Protein AF-A0A198Z0U6-F1 (afdb_monomer_lite)

Sequence (84 aa):
MARSNRREAGRRRLAMRLPQMRKLIMAACDPLQLELFEAYQMAVEARDAVQRQRCNPNLVREYDETCFEIEQHVIRAIREPAFA

pLDDT: mean 89.33, std 10.8, range [43.22, 97.19]

Secondary structure (DSSP, 8-state):
-HHHHHHHHHHHHHHHH-GGGHHHHHH---HHHHHHHHHHHHHHHHHHHHHHTT--HHHHHHHHHHHHHHHHHHHHHHHS----

Structure (mmCIF, N/CA/C/O backbone):
data_AF-A0A198Z0U6-F1
#
_entry.id   AF-A0A198Z0U6-F1
#
loop_
_atom_site.group_PDB
_atom_site.id
_atom_site.type_symbol
_atom_site.label_atom_id
_atom_site.label_alt_id
_atom_site.label_comp_id
_atom_site.label_asym_id
_atom_site.label_entity_id
_atom_site.label_seq_id
_atom_site.pdbx_PDB_ins_code
_atom_site.Cartn_x
_atom_site.Cartn_y
_atom_site.Cartn_z
_atom_site.occupancy
_atom_site.B_iso_or_equiv
_atom_site.auth_seq_id
_atom_site.auth_comp_id
_atom_site.auth_asym_id
_atom_site.auth_atom_id
_atom_site.pdbx_PDB_model_num
ATOM 1 N N . MET A 1 1 ? 10.850 17.715 -1.903 1.00 60.75 1 MET A N 1
ATOM 2 C CA . MET A 1 1 ? 11.320 16.716 -0.910 1.00 60.75 1 MET A CA 1
ATOM 3 C C . MET A 1 1 ? 10.194 15.829 -0.368 1.00 60.75 1 MET A C 1
ATOM 5 O O . MET A 1 1 ? 10.360 14.618 -0.395 1.00 60.75 1 MET A O 1
ATOM 9 N N . ALA A 1 2 ? 9.034 16.370 0.034 1.00 67.62 2 ALA A N 1
ATOM 10 C CA . ALA A 1 2 ? 7.933 15.581 0.619 1.00 67.62 2 ALA A CA 1
ATOM 11 C C . ALA A 1 2 ? 7.412 14.417 -0.258 1.00 67.62 2 ALA A C 1
ATOM 13 O O . ALA A 1 2 ? 7.183 13.324 0.252 1.00 67.62 2 ALA A O 1
ATOM 14 N N . ARG A 1 3 ? 7.295 14.621 -1.581 1.00 73.44 3 ARG A N 1
ATOM 15 C CA . ARG A 1 3 ? 6.798 13.603 -2.528 1.00 73.44 3 ARG A CA 1
ATOM 16 C C . ARG A 1 3 ? 7.683 12.350 -2.588 1.00 73.44 3 ARG A C 1
ATOM 18 O O . ARG A 1 3 ? 7.198 11.232 -2.469 1.00 73.44 3 ARG A O 1
ATOM 25 N N . SER A 1 4 ? 8.997 12.552 -2.706 1.00 79.12 4 SER A N 1
ATOM 26 C CA . SER A 1 4 ? 9.983 11.460 -2.748 1.00 79.12 4 SER A CA 1
ATOM 27 C C . SER A 1 4 ? 10.008 10.666 -1.436 1.00 79.12 4 SER A C 1
ATOM 29 O O . SER A 1 4 ? 10.047 9.438 -1.448 1.00 79.12 4 SER A O 1
ATOM 31 N N . ASN A 1 5 ? 9.874 11.358 -0.298 1.00 89.88 5 ASN A N 1
ATOM 32 C CA . ASN A 1 5 ? 9.807 10.709 1.012 1.00 89.88 5 ASN A CA 1
ATOM 33 C C . ASN A 1 5 ? 8.568 9.817 1.154 1.00 89.88 5 ASN A C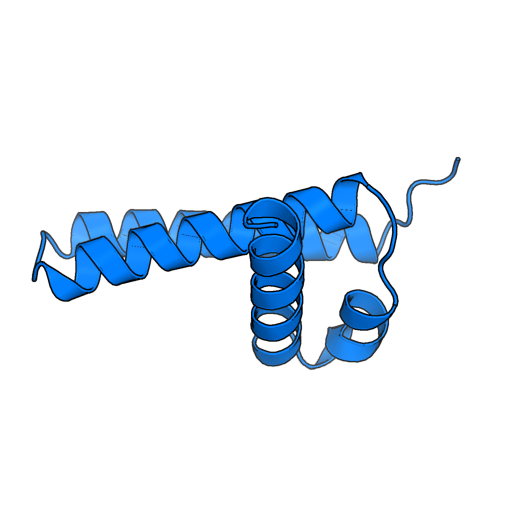 1
ATOM 35 O O . ASN A 1 5 ? 8.678 8.715 1.690 1.00 89.88 5 ASN A O 1
ATOM 39 N N . ARG A 1 6 ? 7.405 10.257 0.652 1.00 91.69 6 ARG A N 1
ATOM 40 C CA . ARG A 1 6 ? 6.180 9.444 0.684 1.00 91.69 6 ARG A CA 1
ATOM 41 C C . ARG A 1 6 ? 6.285 8.194 -0.180 1.00 91.69 6 ARG A C 1
ATOM 43 O O . ARG A 1 6 ? 5.903 7.124 0.279 1.00 91.69 6 ARG A O 1
ATOM 50 N N . ARG A 1 7 ? 6.856 8.309 -1.382 1.00 94.94 7 ARG A N 1
ATOM 51 C CA . ARG A 1 7 ? 7.112 7.161 -2.272 1.00 94.94 7 ARG A CA 1
ATOM 52 C C . ARG A 1 7 ? 7.948 6.091 -1.579 1.00 94.94 7 ARG A C 1
ATOM 54 O O . ARG A 1 7 ? 7.573 4.924 -1.554 1.00 94.94 7 ARG A O 1
ATOM 61 N N . GLU A 1 8 ? 9.053 6.498 -0.965 1.00 95.56 8 GLU A N 1
ATOM 62 C CA . GLU A 1 8 ? 9.960 5.574 -0.284 1.00 95.56 8 GLU A CA 1
ATOM 63 C C . GLU A 1 8 ? 9.343 4.984 0.998 1.00 95.56 8 GLU A C 1
ATOM 65 O O . GLU A 1 8 ? 9.500 3.794 1.277 1.00 95.56 8 GLU A O 1
ATOM 70 N N . ALA A 1 9 ? 8.582 5.776 1.759 1.00 96.06 9 ALA A N 1
ATOM 71 C CA . ALA A 1 9 ? 7.845 5.281 2.919 1.00 96.06 9 ALA A CA 1
ATOM 72 C C . ALA A 1 9 ? 6.786 4.238 2.519 1.00 96.06 9 ALA A C 1
ATOM 74 O O . ALA A 1 9 ? 6.744 3.152 3.105 1.00 96.06 9 ALA A O 1
ATOM 75 N N . GLY A 1 10 ? 5.997 4.526 1.480 1.00 96.50 10 GLY A N 1
ATOM 76 C CA . GLY A 1 10 ? 4.999 3.610 0.937 1.00 96.50 10 GLY A CA 1
ATOM 77 C C . GLY A 1 10 ? 5.624 2.321 0.423 1.00 96.50 10 GLY A C 1
ATOM 78 O O . GLY A 1 10 ? 5.178 1.236 0.793 1.00 96.50 10 GLY A O 1
ATOM 79 N N . ARG A 1 11 ? 6.734 2.424 -0.317 1.00 96.75 11 ARG A N 1
ATOM 80 C CA . ARG A 1 11 ? 7.516 1.274 -0.789 1.00 96.75 11 ARG A CA 1
ATOM 81 C C . ARG A 1 11 ? 7.940 0.363 0.366 1.00 96.75 11 ARG A C 1
ATOM 83 O O . ARG A 1 11 ? 7.734 -0.849 0.307 1.00 96.75 11 ARG A O 1
ATOM 90 N N . ARG A 1 12 ? 8.509 0.925 1.438 1.00 96.88 12 ARG A N 1
ATOM 91 C CA . ARG A 1 12 ? 8.930 0.148 2.620 1.00 96.88 12 ARG A CA 1
ATOM 92 C C . ARG A 1 12 ? 7.751 -0.518 3.315 1.00 96.88 12 ARG A C 1
ATOM 94 O O . ARG A 1 12 ? 7.847 -1.692 3.671 1.00 96.88 12 ARG A O 1
ATOM 101 N N . ARG A 1 13 ? 6.633 0.195 3.484 1.00 96.75 13 ARG A N 1
ATOM 102 C CA . ARG A 1 13 ? 5.421 -0.370 4.094 1.00 96.75 13 ARG A CA 1
ATOM 103 C C . ARG A 1 13 ? 4.853 -1.513 3.251 1.00 96.75 13 ARG A C 1
ATOM 105 O O . ARG A 1 13 ? 4.610 -2.584 3.800 1.00 96.75 13 ARG A O 1
ATOM 112 N N . LEU A 1 14 ? 4.734 -1.337 1.936 1.00 96.50 14 LEU A N 1
ATOM 113 C CA . LEU A 1 14 ? 4.280 -2.382 1.011 1.00 96.50 14 LEU A CA 1
ATOM 114 C C . LEU A 1 14 ? 5.198 -3.605 1.038 1.00 96.50 14 LEU A C 1
ATOM 116 O O . LEU A 1 14 ? 4.723 -4.732 1.087 1.00 96.50 14 LEU A O 1
ATOM 120 N N . ALA A 1 15 ? 6.513 -3.415 1.095 1.00 96.31 15 ALA A N 1
ATOM 121 C CA . ALA A 1 15 ? 7.474 -4.511 1.207 1.00 96.31 15 ALA A CA 1
ATOM 122 C C . ALA A 1 15 ? 7.419 -5.283 2.539 1.00 96.31 15 ALA A C 1
ATOM 124 O O . ALA A 1 15 ? 7.825 -6.451 2.601 1.00 96.31 15 ALA A O 1
ATOM 125 N N . MET A 1 16 ? 6.961 -4.643 3.615 1.00 96.19 16 MET A N 1
ATOM 126 C CA . MET A 1 16 ? 6.658 -5.327 4.874 1.00 96.19 16 MET A CA 1
ATOM 127 C C . MET A 1 16 ? 5.316 -6.057 4.794 1.00 96.19 16 MET A C 1
ATOM 129 O O . MET A 1 16 ? 5.219 -7.189 5.258 1.00 96.19 16 MET A O 1
ATOM 133 N N . ARG A 1 17 ? 4.315 -5.430 4.168 1.00 95.44 17 ARG A N 1
ATOM 134 C CA . ARG A 1 17 ? 2.952 -5.950 4.027 1.00 95.44 17 ARG A CA 1
ATOM 135 C C . ARG A 1 17 ? 2.850 -7.142 3.072 1.00 95.44 17 ARG A C 1
ATOM 137 O O . ARG A 1 17 ? 2.102 -8.076 3.342 1.00 95.44 17 ARG A O 1
ATOM 144 N N . LEU A 1 18 ? 3.633 -7.119 1.995 1.00 94.25 18 LEU A N 1
ATOM 145 C CA . LEU A 1 18 ? 3.669 -8.102 0.911 1.00 94.25 18 LEU A CA 1
ATOM 146 C C . LEU A 1 18 ? 5.068 -8.742 0.828 1.00 94.25 18 LEU A C 1
ATOM 148 O O . LEU A 1 18 ? 5.803 -8.521 -0.143 1.00 94.25 18 LEU A O 1
ATOM 152 N N . PRO A 1 19 ? 5.483 -9.530 1.838 1.00 93.88 19 PRO A N 1
ATOM 153 C CA . PRO A 1 19 ? 6.845 -10.058 1.923 1.00 93.88 19 PRO A CA 1
ATOM 154 C C . PRO A 1 19 ? 7.224 -10.918 0.710 1.00 93.88 19 PRO A C 1
ATOM 156 O O . PRO A 1 19 ? 8.359 -10.835 0.242 1.00 93.88 19 PRO A O 1
ATOM 159 N N . GLN A 1 20 ? 6.271 -11.663 0.141 1.00 92.88 20 GLN A N 1
ATOM 160 C CA . GLN A 1 20 ? 6.472 -12.471 -1.066 1.00 92.88 20 GLN A CA 1
ATOM 161 C C . GLN A 1 20 ? 6.878 -11.649 -2.302 1.00 92.88 20 GLN A C 1
ATOM 163 O O . GLN A 1 20 ? 7.540 -12.170 -3.194 1.00 92.88 20 GLN A O 1
ATOM 168 N N . MET A 1 21 ? 6.528 -10.360 -2.354 1.00 91.44 21 MET A N 1
ATOM 169 C CA . MET A 1 21 ? 6.837 -9.460 -3.473 1.00 91.44 21 MET A CA 1
ATOM 170 C C . MET A 1 21 ? 7.900 -8.419 -3.122 1.00 91.44 21 MET A C 1
ATOM 172 O O . MET A 1 21 ? 8.240 -7.584 -3.957 1.00 91.44 21 MET A O 1
ATOM 176 N N . ARG A 1 22 ? 8.478 -8.482 -1.914 1.00 94.12 22 ARG A N 1
ATOM 177 C CA . ARG A 1 22 ? 9.436 -7.496 -1.394 1.00 94.12 22 ARG A CA 1
ATOM 178 C C . ARG A 1 22 ? 10.556 -7.163 -2.375 1.00 94.12 22 ARG A C 1
ATOM 180 O O . ARG A 1 22 ? 10.853 -5.990 -2.565 1.00 94.12 22 ARG A O 1
ATOM 187 N N . LYS A 1 23 ? 11.174 -8.176 -2.993 1.00 93.88 23 LYS A N 1
ATOM 188 C CA . LYS A 1 23 ? 12.277 -7.969 -3.948 1.00 93.88 23 LYS A CA 1
ATOM 189 C C . LYS A 1 23 ? 11.830 -7.144 -5.159 1.00 93.88 23 LYS A C 1
ATOM 191 O O . LYS A 1 23 ? 12.533 -6.220 -5.544 1.00 93.88 23 LYS A O 1
ATOM 196 N N . LEU A 1 24 ? 10.650 -7.440 -5.701 1.00 93.69 24 LEU A N 1
ATOM 197 C CA . LEU A 1 24 ? 10.091 -6.726 -6.849 1.00 93.69 24 LEU A CA 1
ATOM 198 C C . LEU A 1 24 ? 9.663 -5.299 -6.471 1.00 93.69 24 LEU A C 1
ATOM 200 O O . LEU A 1 24 ? 9.988 -4.361 -7.183 1.00 93.69 24 LEU A O 1
ATOM 204 N N . ILE A 1 25 ? 9.030 -5.116 -5.306 1.00 94.62 25 ILE A N 1
ATOM 205 C CA . ILE A 1 25 ? 8.651 -3.792 -4.773 1.00 94.62 25 ILE A CA 1
ATOM 206 C C . ILE A 1 25 ? 9.885 -2.900 -4.558 1.00 94.62 25 ILE A C 1
ATOM 208 O O . ILE A 1 25 ? 9.839 -1.700 -4.818 1.00 94.62 25 ILE A O 1
ATOM 212 N N . MET A 1 26 ? 10.994 -3.471 -4.079 1.00 94.25 26 MET A N 1
ATOM 213 C CA . MET A 1 26 ? 12.243 -2.727 -3.884 1.00 94.25 26 MET A CA 1
ATOM 214 C C . MET A 1 26 ? 12.932 -2.368 -5.202 1.00 94.25 26 MET A C 1
ATOM 216 O O . MET A 1 26 ? 13.536 -1.303 -5.290 1.00 94.25 26 MET A O 1
ATOM 220 N N . ALA A 1 27 ? 12.839 -3.235 -6.212 1.00 92.81 27 ALA A N 1
ATOM 221 C CA . ALA A 1 27 ? 13.426 -3.007 -7.531 1.00 92.81 27 ALA A CA 1
ATOM 222 C C . ALA A 1 27 ? 12.572 -2.093 -8.434 1.00 92.81 27 ALA A C 1
ATOM 224 O O . ALA A 1 27 ? 13.095 -1.524 -9.387 1.00 92.81 27 ALA A O 1
ATOM 225 N N . ALA A 1 28 ? 11.279 -1.943 -8.134 1.00 90.94 28 ALA A N 1
ATOM 226 C CA . ALA A 1 28 ? 10.325 -1.128 -8.879 1.00 90.94 28 ALA A CA 1
ATOM 227 C C . ALA A 1 28 ? 10.772 0.338 -8.995 1.00 90.94 28 ALA A C 1
ATOM 229 O O . ALA A 1 28 ? 10.864 1.050 -7.990 1.00 90.94 28 ALA A O 1
ATOM 230 N N . CYS A 1 29 ? 11.014 0.800 -10.218 1.00 88.19 29 CYS A N 1
ATOM 231 C CA . CYS A 1 29 ? 11.413 2.174 -10.534 1.00 88.19 29 CYS A CA 1
ATOM 232 C C . CYS A 1 29 ? 10.475 2.864 -11.535 1.00 88.19 29 CYS A C 1
ATOM 234 O O . CYS A 1 29 ? 10.664 4.048 -11.815 1.00 88.19 29 CYS A O 1
ATOM 236 N N . ASP A 1 30 ? 9.468 2.147 -12.037 1.00 90.50 30 ASP A N 1
ATOM 237 C CA . ASP A 1 30 ? 8.516 2.669 -13.009 1.00 90.50 30 ASP A CA 1
ATOM 238 C C . ASP A 1 30 ? 7.661 3.807 -12.408 1.00 90.50 30 ASP A C 1
ATOM 240 O O . ASP A 1 30 ? 7.247 3.711 -11.244 1.00 90.50 30 ASP A O 1
ATOM 244 N N . PRO A 1 31 ? 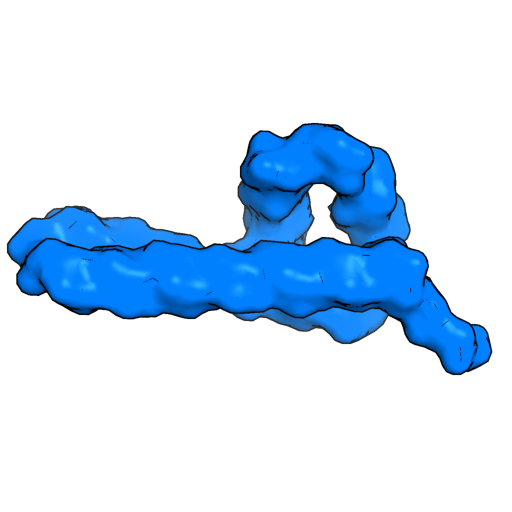7.373 4.889 -13.160 1.00 91.44 31 PRO A N 1
ATOM 245 C CA . PRO A 1 31 ? 6.590 6.013 -12.658 1.00 91.44 31 PRO A CA 1
ATOM 246 C C . PRO A 1 31 ? 5.228 5.621 -12.075 1.00 91.44 31 PRO A C 1
ATOM 248 O O . PRO A 1 31 ? 4.879 6.131 -11.010 1.00 91.44 31 PRO A O 1
ATOM 251 N N . LEU A 1 32 ? 4.497 4.694 -12.704 1.00 91.94 32 LEU A N 1
ATOM 252 C CA . LEU A 1 32 ? 3.196 4.230 -12.218 1.00 91.94 32 LEU A CA 1
ATOM 253 C C . LEU A 1 32 ? 3.351 3.484 -10.889 1.00 91.94 32 LEU A C 1
ATOM 255 O O . LEU A 1 32 ? 2.604 3.727 -9.942 1.00 91.94 32 LEU A O 1
ATOM 259 N N . GLN A 1 33 ? 4.361 2.618 -10.779 1.00 93.00 33 GLN A N 1
ATOM 260 C CA . GLN A 1 33 ? 4.660 1.906 -9.530 1.00 93.00 33 GLN A CA 1
ATOM 261 C C . GLN A 1 33 ? 5.003 2.888 -8.400 1.00 93.00 33 GLN A C 1
ATOM 263 O O . GLN A 1 33 ? 4.512 2.748 -7.278 1.00 93.00 33 GLN A O 1
ATOM 268 N N . LEU A 1 34 ? 5.802 3.918 -8.694 1.00 94.12 34 LEU A N 1
ATOM 269 C CA . LEU A 1 34 ? 6.148 4.957 -7.724 1.00 94.12 34 LEU A CA 1
ATOM 270 C C . LEU A 1 34 ? 4.925 5.769 -7.279 1.00 94.12 34 LEU A C 1
ATOM 272 O O . LEU A 1 34 ? 4.824 6.112 -6.100 1.00 94.12 34 LEU A O 1
ATOM 276 N N . GLU A 1 35 ? 3.997 6.075 -8.183 1.00 95.12 35 GLU A N 1
ATOM 277 C CA . GLU A 1 35 ? 2.748 6.762 -7.838 1.00 95.12 35 GLU A CA 1
ATOM 278 C C . GLU A 1 35 ? 1.836 5.904 -6.965 1.00 95.12 35 GLU A C 1
ATOM 280 O O . GLU A 1 35 ? 1.293 6.405 -5.981 1.00 95.12 35 GLU A O 1
ATOM 285 N N . LEU A 1 36 ? 1.748 4.602 -7.235 1.00 95.50 36 LEU A N 1
ATOM 286 C CA . LEU A 1 36 ? 1.011 3.672 -6.382 1.00 95.50 36 LEU A CA 1
ATOM 287 C C . LEU A 1 36 ? 1.615 3.576 -4.973 1.00 95.50 36 LEU A C 1
ATOM 289 O O . LEU A 1 36 ? 0.880 3.518 -3.987 1.00 95.50 36 LEU A O 1
ATOM 293 N N . PHE A 1 37 ? 2.945 3.618 -4.843 1.00 96.62 37 PHE A N 1
ATOM 294 C CA . PHE A 1 37 ? 3.599 3.646 -3.529 1.00 96.62 37 PHE A CA 1
ATOM 295 C C . PHE A 1 37 ? 3.272 4.924 -2.757 1.00 96.62 37 PHE A C 1
ATOM 297 O O . PHE A 1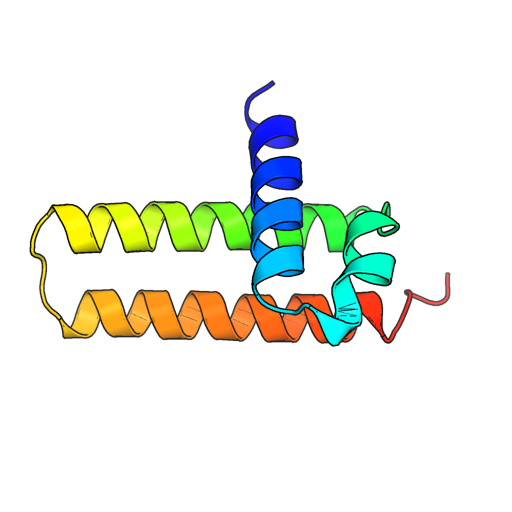 37 ? 3.017 4.881 -1.553 1.00 96.62 37 PHE A O 1
ATOM 304 N N . GLU A 1 38 ? 3.255 6.062 -3.444 1.00 96.25 38 GLU A N 1
ATOM 305 C CA . GLU A 1 38 ? 2.859 7.340 -2.860 1.00 96.25 38 GLU A CA 1
ATOM 306 C C . GLU A 1 38 ? 1.395 7.333 -2.407 1.00 96.25 38 GLU A C 1
ATOM 308 O O . GLU A 1 38 ? 1.108 7.715 -1.270 1.00 96.25 38 GLU A O 1
ATOM 313 N N . ALA A 1 39 ? 0.490 6.854 -3.265 1.00 96.50 39 ALA A N 1
ATOM 314 C CA . ALA A 1 39 ? -0.934 6.743 -2.975 1.00 96.50 39 ALA A CA 1
ATOM 315 C C . ALA A 1 39 ? -1.184 5.847 -1.757 1.00 96.50 39 ALA A C 1
ATOM 317 O O . ALA A 1 39 ? -1.925 6.227 -0.851 1.00 96.50 39 ALA A O 1
ATOM 318 N N . TYR A 1 40 ? -0.492 4.707 -1.678 1.00 96.75 40 TYR A N 1
ATOM 319 C CA . TYR A 1 40 ? -0.567 3.824 -0.519 1.00 96.75 40 TYR A CA 1
ATOM 320 C C . TYR A 1 40 ? -0.113 4.534 0.760 1.00 96.75 40 TYR A C 1
ATOM 322 O O . TYR A 1 40 ? -0.807 4.494 1.773 1.00 96.75 40 TYR A O 1
ATOM 330 N N . GLN A 1 41 ? 1.021 5.245 0.727 1.00 97.19 41 GLN A N 1
ATOM 331 C CA . GLN A 1 41 ? 1.493 5.995 1.893 1.00 97.19 41 GLN A CA 1
ATOM 332 C C . GLN A 1 41 ? 0.479 7.054 2.345 1.00 97.19 41 GLN A C 1
ATOM 334 O O . GLN A 1 41 ? 0.254 7.200 3.545 1.00 97.19 41 GLN A O 1
ATOM 339 N N . MET A 1 42 ? -0.146 7.768 1.406 1.00 95.81 42 MET A N 1
ATOM 340 C CA . MET A 1 42 ? -1.184 8.753 1.717 1.00 95.81 42 MET A CA 1
ATOM 341 C C . MET A 1 42 ? -2.430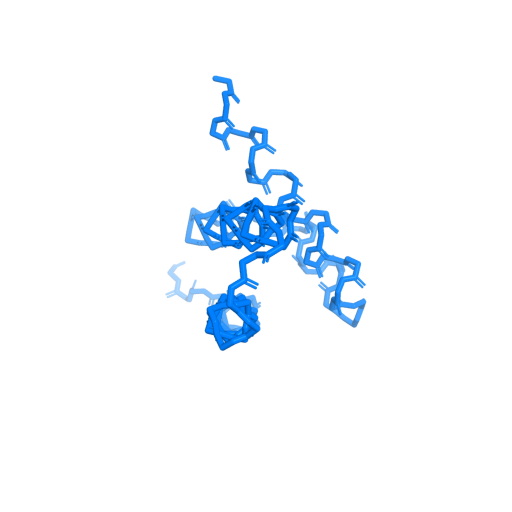 8.112 2.336 1.00 95.81 42 MET A C 1
ATOM 343 O O . MET A 1 42 ? -2.960 8.646 3.310 1.00 95.81 42 MET A O 1
ATOM 347 N N . ALA A 1 43 ? -2.871 6.962 1.820 1.00 95.62 43 ALA A N 1
ATOM 348 C CA . ALA A 1 43 ? -4.018 6.239 2.361 1.00 95.62 43 ALA A CA 1
ATOM 349 C C . ALA A 1 43 ? -3.762 5.774 3.802 1.00 95.62 43 ALA A C 1
ATOM 351 O O . ALA A 1 43 ? -4.607 5.977 4.675 1.00 95.62 43 ALA A O 1
ATOM 352 N N . VAL A 1 44 ? -2.564 5.250 4.091 1.00 95.38 44 VAL A N 1
ATOM 353 C CA . VAL A 1 44 ? -2.223 4.854 5.463 1.00 95.38 44 VAL A CA 1
ATOM 354 C C . VAL A 1 44 ? -2.058 6.072 6.380 1.00 95.38 44 VAL A C 1
ATOM 356 O O . VAL A 1 44 ? -2.484 6.022 7.528 1.00 95.38 44 VAL A O 1
ATOM 359 N N . GLU A 1 45 ? -1.494 7.189 5.903 1.00 94.94 45 GLU A N 1
ATOM 360 C CA . GLU A 1 45 ? -1.443 8.441 6.680 1.00 94.94 45 GLU A CA 1
ATOM 361 C C . GLU A 1 45 ? -2.848 8.923 7.072 1.00 94.94 45 GLU A C 1
ATOM 363 O O . GLU A 1 45 ? -3.067 9.293 8.229 1.00 94.94 45 GLU A O 1
ATOM 368 N N . ALA A 1 46 ? -3.802 8.876 6.137 1.00 92.50 46 ALA A N 1
ATOM 369 C CA . ALA A 1 46 ? -5.191 9.249 6.383 1.00 92.50 46 ALA A CA 1
ATOM 370 C C . ALA A 1 46 ? -5.871 8.291 7.372 1.00 92.50 46 ALA A C 1
ATOM 372 O O . ALA A 1 46 ? -6.453 8.739 8.361 1.00 92.50 46 ALA A O 1
ATOM 373 N N . ARG A 1 47 ? -5.709 6.977 7.177 1.00 92.50 47 ARG A N 1
ATOM 374 C CA . ARG A 1 47 ? -6.191 5.949 8.107 1.00 92.50 47 ARG A CA 1
ATOM 375 C C . ARG A 1 47 ? -5.657 6.170 9.521 1.00 92.50 47 ARG A C 1
ATOM 377 O O . ARG A 1 47 ? -6.428 6.201 10.477 1.00 92.50 47 ARG A O 1
ATOM 384 N N . ASP A 1 48 ? -4.345 6.355 9.656 1.00 92.19 48 ASP A N 1
ATOM 385 C CA . ASP A 1 48 ? -3.687 6.559 10.945 1.00 92.19 48 ASP A CA 1
ATOM 386 C C . ASP A 1 48 ? -4.188 7.853 11.615 1.00 92.19 48 ASP A C 1
ATOM 388 O O . ASP A 1 48 ? -4.319 7.915 12.838 1.00 92.19 48 ASP A O 1
ATOM 392 N N . ALA A 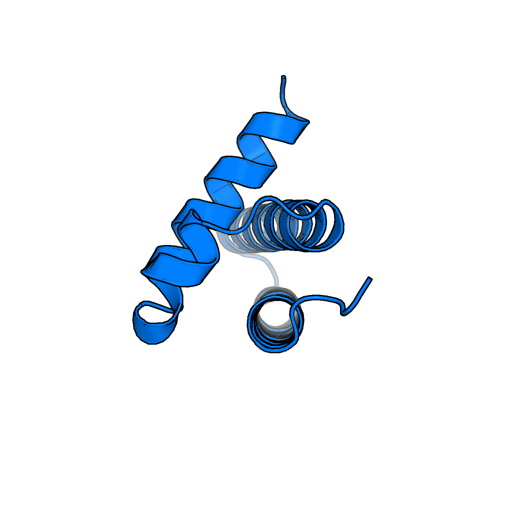1 49 ? -4.473 8.905 10.839 1.00 91.44 49 ALA A N 1
ATOM 393 C CA . ALA A 1 49 ? -5.049 10.145 11.357 1.00 91.44 49 ALA A CA 1
ATOM 394 C C . ALA A 1 49 ? -6.471 9.932 11.900 1.00 91.44 49 ALA A C 1
ATOM 396 O O . ALA A 1 49 ? -6.757 10.350 13.024 1.00 91.44 49 ALA A O 1
ATOM 397 N N . VAL A 1 50 ? -7.324 9.228 11.151 1.00 89.00 50 VAL A N 1
ATOM 398 C CA . VAL A 1 50 ? -8.694 8.879 11.564 1.00 89.00 50 VAL A CA 1
ATOM 399 C C . VAL A 1 50 ? -8.683 7.976 12.799 1.00 89.00 50 VAL A C 1
ATOM 401 O O . VAL A 1 50 ? -9.431 8.203 13.751 1.00 89.00 50 VAL A O 1
ATOM 404 N N . GLN A 1 51 ? -7.785 6.991 12.838 1.00 87.56 51 GLN A N 1
ATOM 405 C CA . GLN A 1 51 ? -7.646 6.086 13.974 1.00 87.56 51 GLN A CA 1
ATOM 406 C C . GLN A 1 51 ? -7.209 6.828 15.248 1.00 87.56 51 GLN A C 1
ATOM 408 O O . GLN A 1 51 ? -7.765 6.594 16.323 1.00 87.56 51 GLN A O 1
ATOM 413 N N . ARG A 1 52 ? -6.249 7.761 15.148 1.00 88.38 52 ARG A N 1
ATOM 414 C CA . ARG A 1 52 ? -5.783 8.567 16.295 1.00 88.38 52 ARG A CA 1
ATOM 415 C C . ARG A 1 52 ? -6.859 9.492 16.853 1.00 88.38 52 ARG A C 1
ATOM 417 O O . ARG A 1 52 ? -6.893 9.712 18.060 1.00 88.38 52 ARG A O 1
ATOM 424 N N . GLN A 1 53 ? -7.744 9.999 16.002 1.00 86.12 53 GLN A N 1
ATOM 425 C CA . GLN A 1 53 ? -8.855 10.861 16.410 1.00 86.12 53 GLN A CA 1
ATOM 426 C C . GLN A 1 53 ? -9.984 10.092 17.125 1.00 86.12 53 GLN A C 1
ATOM 428 O O . GLN A 1 53 ? -10.972 10.705 17.521 1.00 86.12 53 GLN A O 1
ATOM 433 N N . ARG A 1 54 ? -9.846 8.764 17.324 1.00 75.38 54 ARG A N 1
ATOM 434 C CA . ARG A 1 54 ? -10.899 7.871 17.850 1.00 75.38 54 ARG A CA 1
ATOM 435 C C . ARG A 1 54 ? -12.222 8.056 17.095 1.00 75.38 54 ARG A C 1
ATOM 437 O O . ARG A 1 54 ? -13.300 8.032 17.687 1.00 75.38 54 ARG A O 1
ATOM 444 N N . CYS A 1 55 ? -12.116 8.277 15.786 1.00 68.62 55 CYS A N 1
ATOM 445 C CA . CYS A 1 55 ? -13.256 8.471 14.906 1.00 68.62 55 CYS A CA 1
ATOM 446 C C . CYS A 1 55 ? -14.087 7.193 14.752 1.00 68.62 55 CYS A C 1
ATOM 448 O O . CYS A 1 55 ? -13.695 6.102 15.167 1.00 68.62 55 CYS A O 1
ATOM 450 N N . ASN A 1 56 ? -15.246 7.362 14.112 1.00 81.31 56 ASN A N 1
ATOM 451 C CA . ASN A 1 56 ? -16.193 6.308 13.776 1.00 81.31 56 ASN A CA 1
ATOM 452 C C . ASN A 1 56 ? -15.478 5.050 13.223 1.00 81.31 56 ASN A C 1
ATOM 454 O O . ASN A 1 56 ? -14.761 5.161 12.225 1.00 81.31 56 ASN A O 1
ATOM 458 N N . PRO A 1 57 ? -15.681 3.859 13.819 1.00 84.31 57 PRO A N 1
ATOM 459 C CA . PRO A 1 57 ? -15.045 2.621 13.363 1.00 84.31 57 PRO A CA 1
ATOM 460 C C . PRO A 1 57 ? -15.377 2.269 11.906 1.00 84.31 57 PRO A C 1
ATOM 462 O O . PRO A 1 57 ? -14.553 1.654 11.233 1.00 84.31 57 PRO A O 1
ATOM 465 N N . ASN A 1 58 ? -16.532 2.703 11.389 1.00 87.69 58 ASN A N 1
ATOM 466 C CA . ASN A 1 58 ? -16.882 2.510 9.980 1.00 87.69 58 ASN A CA 1
ATOM 467 C C . ASN A 1 58 ? -15.948 3.291 9.052 1.00 87.69 58 ASN A C 1
ATOM 469 O O . ASN A 1 58 ? -15.535 2.766 8.027 1.00 87.69 58 ASN A O 1
ATOM 473 N N . LEU A 1 59 ? -15.553 4.502 9.450 1.00 87.12 59 LEU A N 1
ATOM 474 C CA . LEU A 1 59 ? -14.638 5.324 8.666 1.00 87.12 59 LEU A CA 1
ATOM 475 C C . LEU A 1 59 ? -13.240 4.694 8.631 1.00 87.12 59 LEU A C 1
ATOM 477 O O . LEU A 1 59 ? -12.619 4.634 7.580 1.00 87.12 59 LEU A O 1
ATOM 481 N N . VAL A 1 60 ? -12.757 4.157 9.759 1.00 89.19 60 VAL A N 1
ATOM 482 C CA . VAL A 1 60 ? -11.485 3.408 9.788 1.00 89.19 60 VAL A CA 1
ATOM 483 C C . VAL A 1 60 ? -11.534 2.219 8.826 1.00 89.19 60 VAL A C 1
ATOM 485 O O . VAL A 1 60 ? -10.570 2.001 8.095 1.00 89.19 60 VAL A O 1
ATOM 488 N N . ARG A 1 61 ? -12.662 1.496 8.785 1.00 91.19 61 ARG A N 1
ATOM 489 C CA . ARG A 1 61 ? -12.859 0.372 7.864 1.00 91.19 61 ARG A CA 1
ATOM 490 C C . ARG A 1 61 ? -12.816 0.804 6.395 1.00 91.19 61 ARG A C 1
ATOM 492 O O . ARG A 1 61 ? -12.145 0.146 5.613 1.00 91.19 61 ARG A O 1
ATOM 499 N N . GLU A 1 62 ? -13.456 1.912 6.030 1.00 92.06 62 GLU A N 1
ATOM 500 C CA . GLU A 1 62 ? -13.405 2.449 4.656 1.00 92.06 62 GLU A CA 1
ATOM 501 C C . GLU A 1 62 ? -11.967 2.781 4.224 1.00 92.06 62 GLU A C 1
ATOM 503 O O . GLU A 1 62 ? -11.547 2.474 3.105 1.00 92.06 62 GLU A O 1
ATOM 508 N N . TYR A 1 63 ? -11.164 3.352 5.127 1.00 92.19 63 TYR A N 1
ATOM 509 C CA . TYR A 1 63 ? -9.748 3.597 4.851 1.00 92.19 63 TYR A CA 1
ATOM 510 C C . TYR A 1 63 ? -8.925 2.303 4.774 1.00 92.19 63 TYR A C 1
ATOM 512 O O . TYR A 1 63 ? -7.984 2.233 3.983 1.00 92.19 63 TYR A O 1
ATOM 520 N N . ASP A 1 64 ? -9.264 1.281 5.564 1.00 92.50 64 ASP A N 1
ATOM 521 C CA . ASP A 1 64 ? -8.654 -0.051 5.467 1.00 92.50 64 ASP A CA 1
ATOM 522 C C . ASP A 1 64 ? -8.950 -0.715 4.113 1.00 92.50 64 ASP A C 1
ATOM 524 O O . ASP A 1 64 ? -8.037 -1.243 3.474 1.00 92.50 64 ASP A O 1
ATOM 528 N N . GLU A 1 65 ? -10.195 -0.631 3.642 1.00 95.38 65 GLU A N 1
ATOM 529 C CA . GLU A 1 65 ? -10.616 -1.113 2.321 1.00 95.38 65 GLU A CA 1
ATOM 530 C C . GLU A 1 65 ? -9.870 -0.369 1.206 1.00 95.38 65 GLU A C 1
ATOM 532 O O . GLU A 1 65 ? -9.270 -1.001 0.337 1.00 95.38 65 GLU A O 1
ATOM 537 N N . THR A 1 66 ? -9.771 0.959 1.302 1.00 95.06 66 THR A N 1
ATOM 538 C CA . THR A 1 66 ? -8.997 1.779 0.356 1.00 95.06 66 THR A CA 1
ATOM 539 C C . THR A 1 66 ? -7.520 1.367 0.316 1.00 95.06 66 THR A C 1
ATOM 541 O O . THR A 1 66 ? -6.927 1.238 -0.756 1.00 95.06 66 THR A O 1
ATOM 544 N N . CYS A 1 67 ? -6.895 1.132 1.477 1.00 95.50 67 CYS A N 1
ATOM 545 C CA . CYS A 1 67 ? -5.508 0.665 1.527 1.00 95.50 67 CYS A CA 1
ATOM 546 C C . CYS A 1 67 ? -5.356 -0.690 0.823 1.00 95.50 67 CYS A C 1
ATOM 548 O O . CYS A 1 67 ? -4.406 -0.882 0.063 1.00 95.50 67 CYS A O 1
ATOM 550 N N . PHE A 1 68 ? -6.298 -1.609 1.044 1.00 95.38 68 PHE A N 1
ATOM 551 C CA . PHE A 1 68 ? -6.290 -2.932 0.429 1.00 95.38 68 PHE A CA 1
ATOM 552 C C . PHE A 1 68 ? -6.471 -2.878 -1.094 1.00 95.38 68 PHE A C 1
ATOM 554 O O . PHE A 1 68 ? -5.773 -3.587 -1.820 1.00 95.38 68 PHE A O 1
ATOM 561 N N . GLU A 1 69 ? -7.344 -2.012 -1.604 1.00 96.69 69 GLU A N 1
ATOM 562 C CA . GLU A 1 69 ? -7.496 -1.798 -3.047 1.00 96.69 69 GLU A CA 1
ATOM 563 C C . GLU A 1 69 ? -6.183 -1.323 -3.679 1.00 96.69 69 GLU A C 1
ATOM 565 O O . GLU A 1 69 ? -5.730 -1.880 -4.684 1.00 96.69 69 GLU A O 1
ATOM 570 N N . ILE A 1 70 ? -5.499 -0.362 -3.049 1.00 95.56 70 ILE A N 1
ATOM 571 C CA . ILE A 1 70 ? -4.199 0.121 -3.531 1.00 95.56 70 ILE A CA 1
ATOM 572 C C . ILE A 1 70 ? -3.146 -1.000 -3.498 1.00 95.56 70 ILE A C 1
ATOM 574 O O . ILE A 1 70 ? -2.369 -1.128 -4.447 1.00 95.56 70 ILE A O 1
ATOM 578 N N . GLU A 1 71 ? -3.130 -1.854 -2.465 1.00 95.50 71 GLU A N 1
ATOM 579 C CA . GLU A 1 71 ? -2.258 -3.040 -2.429 1.00 95.50 71 GLU A CA 1
ATOM 580 C C . GLU A 1 71 ? -2.494 -3.946 -3.650 1.00 95.50 71 GLU A C 1
ATOM 582 O O . GLU A 1 71 ? -1.533 -4.404 -4.273 1.00 95.50 71 GLU A O 1
ATOM 587 N N . GLN A 1 72 ? -3.751 -4.172 -4.048 1.00 95.50 72 GLN A N 1
ATOM 588 C CA . GLN A 1 72 ? -4.063 -4.965 -5.241 1.00 95.50 72 GLN A CA 1
ATOM 589 C C . GLN A 1 72 ? -3.566 -4.303 -6.530 1.00 95.50 72 GLN A C 1
ATOM 591 O O . GLN A 1 72 ? -3.012 -4.992 -7.392 1.00 95.50 72 GLN A O 1
ATOM 596 N N . HIS A 1 73 ? -3.714 -2.984 -6.662 1.00 94.38 73 HIS A N 1
ATOM 597 C CA . HIS A 1 73 ? -3.182 -2.241 -7.806 1.00 94.38 73 HIS A CA 1
ATOM 598 C C . HIS A 1 73 ? -1.656 -2.334 -7.891 1.00 94.38 73 HIS A C 1
ATOM 600 O O . HIS A 1 73 ? -1.120 -2.578 -8.972 1.00 94.38 73 HIS A O 1
ATOM 606 N N . VAL A 1 74 ? -0.957 -2.239 -6.755 1.00 93.50 74 VAL A N 1
ATOM 607 C CA . VAL A 1 74 ? 0.496 -2.457 -6.674 1.00 93.50 74 VAL A CA 1
ATOM 608 C C . VAL A 1 74 ? 0.864 -3.866 -7.131 1.00 93.50 74 VAL A C 1
ATOM 610 O O . VAL A 1 74 ? 1.794 -4.036 -7.917 1.00 93.50 74 VAL A O 1
ATOM 613 N N . ILE A 1 75 ? 0.140 -4.887 -6.666 1.00 93.00 75 ILE A N 1
ATOM 614 C CA . ILE A 1 75 ? 0.411 -6.278 -7.045 1.00 93.00 75 ILE A CA 1
ATOM 615 C C . ILE A 1 75 ? 0.283 -6.461 -8.559 1.00 93.00 75 ILE A C 1
ATOM 617 O O . ILE A 1 75 ? 1.150 -7.095 -9.162 1.00 93.00 75 ILE A O 1
ATOM 621 N N . ARG A 1 76 ? -0.762 -5.894 -9.171 1.00 92.62 76 ARG A N 1
ATOM 622 C CA . ARG A 1 76 ? -0.974 -5.945 -10.625 1.00 92.62 76 ARG A CA 1
ATOM 623 C C . ARG A 1 76 ? 0.152 -5.230 -11.370 1.00 92.62 76 ARG A C 1
ATOM 625 O O . ARG A 1 76 ? 0.820 -5.864 -12.176 1.00 92.62 76 ARG A O 1
ATOM 632 N N . ALA A 1 77 ? 0.450 -3.981 -11.010 1.00 90.56 77 ALA A N 1
ATOM 633 C CA . ALA A 1 77 ? 1.488 -3.172 -11.659 1.00 90.56 77 ALA A CA 1
ATOM 634 C C . ALA A 1 77 ? 2.914 -3.743 -11.526 1.00 90.56 77 ALA A C 1
ATOM 636 O O . ALA A 1 77 ? 3.803 -3.404 -12.304 1.00 90.56 77 ALA A O 1
ATOM 637 N N . ILE A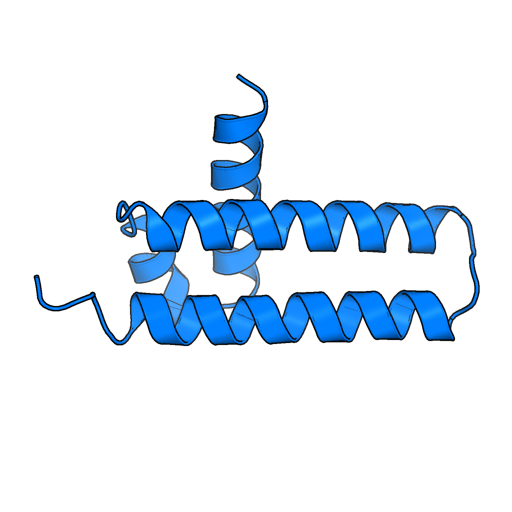 1 78 ? 3.167 -4.580 -10.517 1.00 88.00 78 ILE A N 1
ATOM 638 C CA . ILE A 1 78 ? 4.458 -5.253 -10.332 1.00 88.00 78 ILE A CA 1
ATOM 639 C C . ILE A 1 78 ? 4.526 -6.588 -11.086 1.00 88.00 78 ILE A C 1
ATOM 641 O O . ILE A 1 78 ? 5.604 -6.978 -11.533 1.00 88.00 78 ILE A O 1
ATOM 645 N N . ARG A 1 79 ? 3.410 -7.319 -11.191 1.00 86.19 79 ARG A N 1
ATOM 646 C CA . ARG A 1 79 ? 3.353 -8.618 -11.887 1.00 86.19 79 ARG A CA 1
ATOM 647 C C . ARG A 1 79 ? 3.256 -8.478 -13.395 1.00 86.19 79 ARG A C 1
ATOM 649 O O . ARG A 1 79 ? 3.801 -9.313 -14.107 1.00 86.19 79 ARG A O 1
ATOM 656 N N . GLU A 1 80 ? 2.568 -7.445 -13.847 1.00 77.44 80 GLU A N 1
ATOM 657 C CA . GLU A 1 80 ? 2.485 -7.039 -15.239 1.00 77.44 80 GLU A CA 1
ATOM 658 C C . GLU A 1 80 ? 3.372 -5.801 -15.378 1.00 77.44 80 GLU A C 1
ATOM 660 O O . GLU A 1 80 ? 2.859 -4.681 -15.321 1.00 77.44 80 GLU A O 1
ATOM 665 N N . PRO A 1 81 ? 4.713 -5.960 -15.470 1.00 59.25 81 PRO A N 1
ATOM 666 C CA . PRO A 1 81 ? 5.544 -4.839 -15.874 1.00 59.25 81 PRO A CA 1
ATOM 667 C C . PRO A 1 81 ? 4.971 -4.366 -17.204 1.00 59.25 81 PRO A C 1
ATOM 669 O O . PRO A 1 81 ? 4.814 -5.179 -18.118 1.00 59.25 81 PRO A O 1
ATOM 672 N N . ALA A 1 82 ? 4.562 -3.098 -17.260 1.00 56.66 82 ALA A N 1
ATOM 673 C CA . ALA A 1 82 ? 4.006 -2.504 -18.460 1.00 56.66 82 ALA A CA 1
ATOM 674 C C . ALA A 1 82 ? 4.948 -2.848 -19.618 1.00 56.66 82 ALA A C 1
ATOM 676 O O . ALA A 1 82 ? 6.096 -2.410 -19.635 1.00 56.66 82 ALA A O 1
ATOM 677 N N . PHE A 1 83 ? 4.497 -3.720 -20.520 1.00 51.06 83 PHE A N 1
ATOM 678 C CA . PHE A 1 83 ? 5.201 -3.961 -21.765 1.00 51.06 83 PHE A CA 1
ATOM 679 C C . PHE A 1 83 ? 5.126 -2.644 -22.536 1.00 51.06 83 PHE A C 1
ATOM 681 O O . PHE A 1 83 ? 4.078 -2.305 -23.086 1.00 51.06 83 PHE A O 1
ATOM 688 N N . ALA A 1 84 ? 6.217 -1.888 -22.491 1.00 43.22 84 ALA A N 1
ATOM 689 C CA . ALA A 1 84 ? 6.483 -0.715 -23.304 1.00 43.22 84 ALA A CA 1
ATOM 690 C C . ALA A 1 84 ? 7.912 -0.834 -23.836 1.00 43.22 84 ALA A C 1
ATOM 692 O O . ALA A 1 84 ? 8.827 -1.060 -23.010 1.00 43.22 84 ALA A O 1
#

Foldseek 3Di:
DVLQVQLVVLLVVLCVVCVVCNVLSVVDDDPVLSVLSNQLSVLVVVLVVCVVVVHDVVVNVVSVVVNVVSSVVNVVCSVCVPPD

Radius of gyration: 13.28 Å; chains: 1; bounding box: 30×29×41 Å